Protein AF-A0A9D8ZNJ5-F1 (afdb_monomer)

Sequence (156 aa):
MNPFGNMLGGWARKRHRRDVERVIEHLQTLDNESVGLVLAIAAHHRNALLKDGIDLRDLTEFVKQMPGYVGDMMKAVGVLTKNKRHHDALGLQIWVCSLRCAGDPALQERGVALWAELKRGQKHVARARELVSKETGFDLDVTMANDVPVEFQKRT

Foldseek 3Di:
DDPVVVVVVVVVVVVLLVLLVVLLVVLVVDDLLVLLLLLLLLLLVQVVCVVVVQHCQALLVSCVVCVCVLVVLVVVLVVCVVVVVPSNSSSSSLSSSLSSLSPDVVNLVSNLSSVVSSQSNNVNNVVSQVVCCVPPVDGGPCVCSNRRRPSNPDDD

Nearest PDB structures (foldseek):
  7u8r-assembly1_h  TM=2.096E-01  e=4.550E+00  Sus scrofa

Radius of gyration: 15.7 Å; Cα contacts (8 Å, |Δi|>4): 183; chains: 1; bounding box: 40×32×50 Å

Solvent-accessible surface area (backbone atoms only — not comparable to full-atom values): 8265 Å² total; per-residue (Å²): 134,62,72,67,59,58,53,53,52,52,50,50,51,58,47,51,52,51,54,42,49,52,51,42,55,53,53,70,75,45,55,48,57,56,34,2,37,42,38,25,42,28,19,23,53,51,52,53,36,40,75,74,72,44,64,72,60,51,39,53,62,39,38,70,77,43,68,62,50,57,60,55,51,50,50,50,29,51,52,28,45,76,68,67,36,53,63,60,19,50,15,50,44,53,52,46,41,40,41,54,14,49,69,31,79,9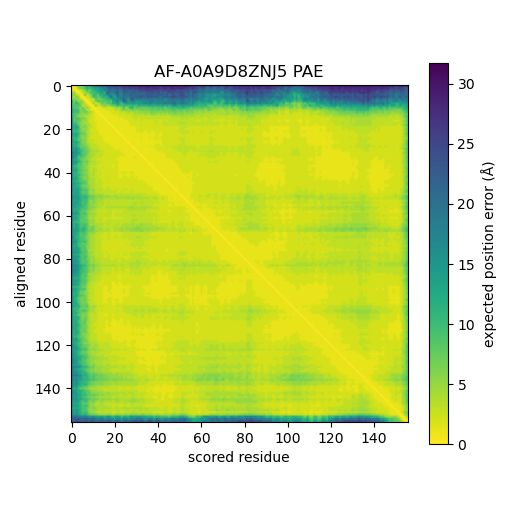5,35,32,71,56,31,28,50,44,51,57,60,43,53,66,4,53,92,26,26,67,59,35,33,53,49,44,26,71,76,69,72,48,78,58,51,43,91,53,46,84,65,68,41,70,90,39,51,82,85,126

Structure (mmCIF, N/CA/C/O backbone):
data_AF-A0A9D8ZNJ5-F1
#
_entry.id   AF-A0A9D8ZNJ5-F1
#
loop_
_atom_site.group_PDB
_atom_site.id
_atom_site.type_symbol
_atom_site.label_atom_id
_atom_site.label_alt_id
_atom_site.label_comp_id
_atom_site.label_asym_id
_atom_site.label_entity_id
_atom_site.label_seq_id
_atom_site.pdbx_PDB_ins_code
_atom_site.Cartn_x
_atom_site.Cartn_y
_atom_site.Cartn_z
_atom_site.occupancy
_atom_site.B_iso_or_equiv
_atom_site.auth_seq_id
_atom_site.auth_comp_id
_atom_site.auth_asym_id
_atom_site.auth_atom_id
_atom_site.pdbx_PDB_model_num
ATOM 1 N N . MET A 1 1 ? 14.307 0.926 -33.820 1.00 48.28 1 MET A N 1
ATOM 2 C CA . MET A 1 1 ? 14.220 1.742 -32.587 1.00 48.28 1 MET A CA 1
ATOM 3 C C . MET A 1 1 ? 13.058 2.711 -32.772 1.00 48.28 1 MET A C 1
ATOM 5 O O . MET A 1 1 ? 13.122 3.507 -33.696 1.00 48.28 1 MET A O 1
ATOM 9 N N . ASN A 1 2 ? 11.953 2.561 -32.032 1.00 47.56 2 ASN A N 1
ATOM 10 C CA . ASN A 1 2 ? 10.722 3.325 -32.286 1.00 47.56 2 ASN A CA 1
ATOM 11 C C . ASN A 1 2 ? 10.695 4.593 -31.400 1.00 47.56 2 ASN A C 1
ATOM 13 O O . ASN A 1 2 ? 10.494 4.464 -30.189 1.00 47.56 2 ASN A O 1
ATOM 17 N N . PRO A 1 3 ? 10.918 5.803 -31.949 1.00 56.16 3 PRO A N 1
ATOM 18 C CA . PRO A 1 3 ? 11.049 7.036 -31.162 1.00 56.16 3 PRO A CA 1
ATOM 19 C C . PRO A 1 3 ? 9.793 7.354 -30.334 1.00 56.16 3 PRO A C 1
ATOM 21 O O . PRO A 1 3 ? 9.895 7.884 -29.228 1.00 56.16 3 PRO A O 1
ATOM 24 N N . PHE A 1 4 ? 8.617 6.933 -30.808 1.00 56.72 4 PHE A N 1
ATOM 25 C CA . PHE A 1 4 ? 7.347 7.099 -30.099 1.00 56.72 4 PHE A CA 1
ATOM 26 C C . PHE A 1 4 ? 7.236 6.224 -28.839 1.00 56.72 4 PHE A C 1
ATOM 28 O O . PHE A 1 4 ? 6.667 6.661 -27.840 1.00 56.72 4 PHE A O 1
ATOM 35 N N . GLY A 1 5 ? 7.833 5.026 -28.834 1.00 56.56 5 GLY A N 1
ATOM 36 C CA . GLY A 1 5 ? 7.836 4.135 -27.666 1.00 56.56 5 GLY A CA 1
ATOM 37 C C . GLY A 1 5 ? 8.672 4.685 -26.507 1.00 56.56 5 GLY A C 1
ATOM 38 O O . GLY A 1 5 ? 8.236 4.669 -25.356 1.00 56.56 5 GLY A O 1
ATOM 39 N N . ASN A 1 6 ? 9.831 5.272 -26.818 1.00 64.12 6 ASN A N 1
ATOM 40 C CA . ASN A 1 6 ? 10.704 5.895 -25.818 1.00 64.12 6 ASN A CA 1
ATOM 41 C C . ASN A 1 6 ? 10.066 7.151 -25.199 1.00 64.12 6 ASN A C 1
ATOM 43 O O . ASN A 1 6 ? 10.207 7.402 -24.001 1.00 64.12 6 ASN A O 1
ATOM 47 N N . MET A 1 7 ? 9.318 7.916 -25.998 1.00 60.97 7 MET A N 1
ATOM 48 C CA . MET A 1 7 ? 8.631 9.124 -25.542 1.00 60.97 7 MET A CA 1
ATOM 49 C C . MET A 1 7 ? 7.429 8.800 -24.633 1.00 60.97 7 MET A C 1
ATOM 51 O O . MET A 1 7 ? 7.253 9.435 -23.590 1.00 60.97 7 MET A O 1
ATOM 55 N N . LEU A 1 8 ? 6.651 7.762 -24.972 1.00 65.19 8 LEU A N 1
ATOM 56 C CA . LEU A 1 8 ? 5.542 7.264 -24.147 1.00 65.19 8 LEU A CA 1
ATOM 57 C C . LEU A 1 8 ? 6.027 6.664 -22.818 1.00 65.19 8 LEU A C 1
ATOM 59 O O . LEU A 1 8 ? 5.455 6.967 -21.768 1.00 65.19 8 LEU A O 1
ATOM 63 N N . GLY A 1 9 ? 7.117 5.888 -22.837 1.00 71.56 9 GLY A N 1
ATOM 64 C CA . GLY A 1 9 ? 7.732 5.340 -21.622 1.00 71.56 9 GLY A CA 1
ATOM 65 C C . GLY A 1 9 ? 8.237 6.430 -20.669 1.00 71.56 9 GLY A C 1
ATOM 66 O O . GLY A 1 9 ? 7.969 6.387 -19.466 1.00 71.56 9 GLY A O 1
ATOM 67 N N . GLY A 1 10 ? 8.889 7.469 -21.203 1.00 77.75 10 GLY A N 1
ATOM 68 C CA . GLY A 1 10 ? 9.346 8.615 -20.409 1.00 77.75 10 GLY A CA 1
ATOM 69 C C . GLY A 1 10 ? 8.200 9.395 -19.751 1.00 77.75 10 GLY A C 1
ATOM 70 O O . GLY A 1 10 ? 8.292 9.781 -18.579 1.00 77.75 10 GLY A O 1
ATOM 71 N N . TRP A 1 11 ? 7.090 9.591 -20.470 1.00 79.00 11 TRP A N 1
ATOM 72 C CA . TRP A 1 11 ? 5.893 10.237 -19.925 1.00 79.00 11 TRP A CA 1
ATO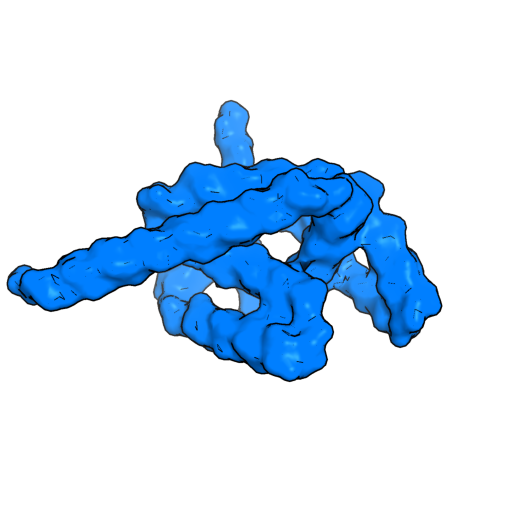M 73 C C . TRP A 1 11 ? 5.235 9.402 -18.818 1.00 79.00 11 TRP A C 1
ATOM 75 O O . TRP A 1 11 ? 4.926 9.942 -17.749 1.00 79.00 11 TRP A O 1
ATOM 85 N N . ALA A 1 12 ? 5.073 8.093 -19.040 1.00 83.44 12 ALA A N 1
ATOM 86 C CA . ALA A 1 12 ? 4.491 7.175 -18.064 1.00 83.44 12 ALA A CA 1
ATOM 87 C C . ALA A 1 12 ? 5.311 7.150 -16.766 1.00 83.44 12 ALA A C 1
ATOM 89 O O . ALA A 1 12 ? 4.757 7.375 -15.690 1.00 83.44 12 ALA A O 1
ATOM 90 N N . ARG A 1 13 ? 6.644 7.035 -16.860 1.00 88.94 13 ARG A N 1
ATOM 91 C CA . ARG A 1 13 ? 7.551 7.116 -15.702 1.00 88.94 13 ARG A CA 1
ATOM 92 C C . ARG A 1 13 ? 7.387 8.423 -14.926 1.00 88.94 13 ARG A C 1
ATOM 94 O O . ARG A 1 13 ? 7.263 8.409 -13.702 1.00 88.94 13 ARG A O 1
ATOM 101 N N . LYS A 1 14 ? 7.343 9.573 -15.613 1.00 91.62 14 LYS A N 1
ATOM 102 C CA . LYS A 1 14 ? 7.133 10.885 -14.964 1.00 91.62 14 LYS A CA 1
ATOM 103 C C . LYS A 1 14 ? 5.770 10.974 -14.276 1.00 91.62 14 LYS A C 1
ATOM 105 O O . LYS A 1 14 ? 5.635 11.664 -13.265 1.00 91.62 14 LYS A O 1
ATOM 110 N N . ARG A 1 15 ? 4.739 10.328 -14.822 1.00 92.19 15 ARG A N 1
ATOM 111 C CA . ARG A 1 15 ? 3.425 10.233 -14.178 1.00 92.19 15 ARG A CA 1
ATOM 112 C C . ARG A 1 15 ? 3.478 9.338 -12.941 1.00 92.19 15 ARG A C 1
ATOM 114 O O . ARG A 1 15 ? 3.076 9.794 -11.881 1.00 92.19 15 ARG A O 1
ATOM 121 N N . HIS A 1 16 ? 4.015 8.127 -13.055 1.00 93.75 16 HIS A N 1
ATOM 122 C CA . HIS A 1 16 ? 4.121 7.182 -11.940 1.00 93.75 16 HIS A CA 1
ATOM 123 C C . HIS A 1 16 ? 4.913 7.761 -10.776 1.00 93.75 16 HIS A C 1
ATOM 125 O O . HIS A 1 16 ? 4.462 7.673 -9.641 1.00 93.75 16 HIS A O 1
ATOM 131 N N . ARG A 1 17 ? 6.021 8.449 -11.068 1.00 96.19 17 ARG A N 1
ATOM 132 C CA . ARG A 1 17 ? 6.786 9.186 -10.064 1.00 96.19 17 ARG A CA 1
ATOM 133 C C . ARG A 1 17 ? 5.917 10.161 -9.269 1.00 96.19 17 ARG A C 1
ATOM 135 O O . ARG A 1 17 ? 5.895 10.076 -8.049 1.00 96.19 17 ARG A O 1
ATOM 142 N N . ARG A 1 18 ? 5.170 11.024 -9.967 1.00 95.56 18 ARG A N 1
ATOM 143 C CA . ARG A 1 18 ? 4.275 12.012 -9.342 1.00 95.56 18 ARG A CA 1
ATOM 144 C C . ARG A 1 18 ? 3.154 11.364 -8.539 1.00 95.56 18 ARG A C 1
ATOM 146 O O . ARG A 1 18 ? 2.758 11.899 -7.514 1.00 95.56 18 ARG A O 1
ATOM 153 N N . ASP A 1 19 ? 2.623 10.239 -9.007 1.00 94.19 19 ASP A N 1
ATOM 154 C CA . ASP A 1 19 ? 1.578 9.516 -8.281 1.00 94.19 19 ASP A CA 1
ATOM 155 C C . ASP A 1 19 ? 2.124 8.954 -6.957 1.00 94.19 19 ASP A C 1
ATOM 157 O O . ASP A 1 19 ? 1.481 9.111 -5.925 1.00 94.19 19 ASP A O 1
ATOM 161 N N . VAL A 1 20 ? 3.325 8.358 -6.965 1.00 97.44 20 VAL A N 1
ATOM 162 C CA . VAL A 1 20 ? 3.983 7.862 -5.742 1.00 97.44 20 VAL A CA 1
ATOM 163 C C . VAL A 1 20 ? 4.326 9.016 -4.795 1.00 97.44 20 VAL A C 1
ATOM 165 O O . VAL A 1 20 ? 4.052 8.914 -3.605 1.00 97.44 20 VAL A O 1
ATOM 168 N N . GLU A 1 21 ? 4.858 10.127 -5.315 1.00 97.88 21 GLU A N 1
ATOM 169 C CA . GLU A 1 21 ? 5.150 11.341 -4.531 1.00 97.88 21 GLU A CA 1
ATOM 170 C C . GLU A 1 21 ? 3.924 11.855 -3.791 1.00 97.88 21 GLU A C 1
ATOM 172 O O . GLU A 1 21 ? 3.980 12.030 -2.583 1.00 97.88 21 GLU A O 1
ATOM 177 N N . ARG A 1 22 ? 2.794 12.008 -4.485 1.00 97.56 22 ARG A N 1
ATOM 178 C CA . ARG A 1 22 ? 1.553 12.489 -3.865 1.00 97.56 22 ARG A CA 1
ATOM 179 C C . ARG A 1 22 ? 1.041 11.571 -2.769 1.00 97.56 22 ARG A C 1
ATOM 181 O O . ARG A 1 22 ? 0.476 12.050 -1.794 1.00 97.56 22 ARG A O 1
ATOM 188 N N . VAL A 1 23 ? 1.194 10.258 -2.937 1.00 97.94 23 VAL A N 1
ATOM 189 C CA . VAL A 1 23 ? 0.806 9.297 -1.899 1.00 97.94 23 VAL A CA 1
ATOM 190 C C . VAL A 1 23 ? 1.708 9.458 -0.680 1.00 97.94 23 VAL A C 1
ATOM 192 O O . VAL A 1 23 ? 1.192 9.518 0.429 1.00 97.94 23 VAL A O 1
ATOM 195 N N . ILE A 1 24 ? 3.023 9.587 -0.871 1.00 98.31 24 ILE A N 1
ATOM 196 C CA . ILE A 1 24 ? 3.977 9.834 0.220 1.00 98.31 24 ILE A CA 1
ATOM 197 C C . ILE A 1 24 ? 3.664 11.158 0.925 1.00 98.31 24 ILE A C 1
ATOM 199 O O . ILE A 1 24 ? 3.512 11.172 2.141 1.00 98.31 24 ILE A O 1
ATOM 203 N N . GLU A 1 25 ? 3.506 12.246 0.172 1.00 98.25 25 GLU A N 1
ATOM 204 C CA . GLU A 1 25 ? 3.156 13.570 0.697 1.00 98.25 25 GLU A CA 1
ATOM 205 C C . GLU A 1 25 ? 1.848 13.513 1.490 1.00 98.25 25 GLU A C 1
ATOM 207 O O . GLU A 1 25 ? 1.775 14.014 2.608 1.00 98.25 25 GLU A O 1
ATOM 212 N N . HIS A 1 26 ? 0.822 12.842 0.958 1.00 97.69 26 HIS A N 1
ATOM 213 C CA . HIS A 1 26 ? -0.433 12.664 1.675 1.00 97.69 26 HIS A CA 1
ATOM 214 C C . HIS A 1 26 ? -0.238 11.864 2.964 1.00 97.69 26 HIS A C 1
ATOM 216 O O . HIS A 1 26 ? -0.702 12.306 4.013 1.00 97.69 26 HIS A O 1
ATOM 222 N N . LEU A 1 27 ? 0.484 10.739 2.918 1.00 98.06 27 LEU A N 1
ATOM 223 C CA . LEU A 1 27 ? 0.805 9.971 4.118 1.00 98.06 27 LEU A CA 1
ATOM 224 C C . LEU A 1 27 ? 1.501 10.857 5.146 1.00 98.06 27 LEU A C 1
ATOM 226 O O . LEU A 1 27 ? 1.103 10.818 6.296 1.00 98.06 27 LEU A O 1
ATOM 230 N N . GLN A 1 28 ? 2.460 11.698 4.762 1.00 98.00 28 GLN A N 1
ATOM 231 C CA . GLN A 1 28 ? 3.171 12.603 5.675 1.00 98.00 28 GLN A CA 1
ATOM 232 C C . GLN A 1 28 ? 2.263 13.640 6.359 1.00 98.00 28 GLN A C 1
ATOM 234 O O . GLN A 1 28 ? 2.594 14.096 7.450 1.00 98.00 28 GLN A O 1
ATOM 239 N N . THR A 1 29 ? 1.103 13.974 5.781 1.00 98.00 29 THR A N 1
ATOM 240 C CA . THR A 1 29 ? 0.106 14.847 6.438 1.00 98.00 29 THR A CA 1
ATOM 241 C C . THR A 1 29 ? -0.729 14.148 7.513 1.00 98.00 29 THR A C 1
ATOM 243 O O . THR A 1 29 ? -1.380 14.819 8.310 1.00 98.00 29 THR A O 1
ATOM 246 N N . LEU A 1 30 ? -0.735 12.813 7.542 1.00 97.69 30 LEU A N 1
ATOM 247 C CA . LEU A 1 30 ? -1.528 12.023 8.482 1.00 97.69 30 LEU A CA 1
ATOM 248 C C . LEU A 1 30 ? -0.793 11.832 9.816 1.00 97.69 30 LEU A C 1
ATOM 250 O O . LEU A 1 30 ? 0.433 11.730 9.863 1.00 97.69 30 LEU A O 1
ATOM 254 N N . ASP A 1 31 ? -1.522 11.686 10.918 1.00 98.00 31 ASP A N 1
ATOM 255 C CA . ASP A 1 31 ? -0.920 11.222 12.170 1.00 98.00 31 ASP A CA 1
ATOM 256 C C . ASP A 1 31 ? -0.572 9.718 12.112 1.00 98.00 31 ASP A C 1
ATOM 258 O O . ASP A 1 31 ? -0.900 9.002 11.161 1.00 98.00 31 ASP A O 1
ATOM 262 N N . ASN A 1 32 ? 0.167 9.223 13.109 1.00 98.31 32 ASN A N 1
ATOM 263 C CA . ASN A 1 32 ? 0.602 7.820 13.122 1.00 98.31 32 ASN A CA 1
ATOM 264 C C . ASN A 1 32 ? -0.585 6.843 13.233 1.00 98.31 32 ASN A C 1
ATOM 266 O O . ASN A 1 32 ? -0.494 5.727 12.724 1.00 98.31 32 ASN A O 1
ATOM 270 N N . GLU A 1 33 ? -1.686 7.248 13.875 1.00 98.00 33 GLU A N 1
ATOM 271 C CA . GLU A 1 33 ? -2.895 6.424 14.009 1.00 98.00 33 GLU A CA 1
ATOM 272 C C . GLU A 1 33 ? -3.588 6.236 12.657 1.00 98.00 33 GLU A C 1
ATOM 274 O O . GLU A 1 33 ? -3.879 5.107 12.257 1.00 98.00 33 GLU A O 1
ATOM 279 N N . SER A 1 34 ? -3.754 7.323 11.907 1.00 97.50 34 SER A N 1
ATOM 280 C CA . SER A 1 34 ? -4.328 7.328 10.563 1.00 97.50 34 SER A CA 1
ATOM 281 C C . SER A 1 34 ? -3.466 6.539 9.578 1.00 97.50 34 SER A C 1
ATOM 283 O O . SER A 1 34 ? -3.998 5.777 8.773 1.00 97.50 34 SER A O 1
ATOM 285 N N . VAL A 1 35 ? -2.132 6.636 9.665 1.00 98.19 35 VAL A N 1
ATOM 286 C CA . VAL A 1 35 ? -1.245 5.755 8.880 1.00 98.19 35 VAL A CA 1
ATOM 287 C C . VAL A 1 35 ? -1.410 4.291 9.282 1.00 98.19 35 VAL A C 1
ATOM 289 O O . VAL A 1 35 ? -1.390 3.421 8.413 1.00 98.19 35 VAL A O 1
ATOM 292 N N . GLY A 1 36 ? -1.632 4.005 10.567 1.00 98.00 36 GLY A N 1
ATOM 293 C CA . GLY A 1 36 ? -1.967 2.661 11.039 1.00 98.00 36 GLY A CA 1
ATOM 294 C C . GLY A 1 36 ? -3.231 2.100 10.388 1.00 98.00 36 GLY A C 1
ATOM 295 O O . GLY A 1 36 ? -3.231 0.947 9.963 1.00 98.00 36 GLY A O 1
ATOM 296 N N . LEU A 1 37 ? -4.275 2.921 10.232 1.00 97.75 37 LEU A N 1
ATOM 297 C CA . LEU A 1 37 ? -5.492 2.538 9.510 1.00 97.75 37 LEU A CA 1
ATOM 298 C C . LEU A 1 37 ? -5.222 2.263 8.027 1.00 97.75 37 LEU A C 1
ATOM 300 O O . LEU A 1 37 ? -5.661 1.239 7.505 1.00 97.75 37 LEU A O 1
ATOM 304 N N . VAL A 1 38 ? -4.468 3.133 7.350 1.00 98.00 38 VAL A N 1
ATOM 305 C CA . VAL A 1 38 ? -4.095 2.919 5.941 1.00 98.00 38 VAL A CA 1
ATOM 306 C C . VAL A 1 38 ? -3.317 1.614 5.772 1.00 98.00 38 VAL A C 1
ATOM 308 O O . VAL A 1 38 ? -3.617 0.837 4.866 1.00 98.00 38 VAL A O 1
ATOM 311 N N . LEU A 1 39 ? -2.357 1.344 6.661 1.00 98.25 39 LEU A N 1
ATOM 312 C CA . LEU A 1 39 ? -1.567 0.116 6.640 1.00 98.25 39 LEU A CA 1
ATOM 313 C C . LEU A 1 39 ? -2.426 -1.126 6.917 1.00 98.25 39 LEU A C 1
ATOM 315 O O . LEU A 1 39 ? -2.271 -2.130 6.226 1.00 98.25 39 LEU A O 1
ATOM 319 N N . ALA A 1 40 ? -3.360 -1.056 7.869 1.00 98.31 40 ALA A N 1
ATOM 320 C CA . ALA A 1 40 ? -4.298 -2.141 8.157 1.00 98.31 40 ALA A CA 1
ATOM 321 C C . ALA A 1 40 ? -5.164 -2.485 6.934 1.00 98.31 40 ALA A C 1
ATOM 323 O O . ALA A 1 40 ? -5.320 -3.654 6.587 1.00 98.31 40 ALA A O 1
ATOM 324 N N . ILE A 1 41 ? -5.676 -1.467 6.238 1.00 97.88 41 ILE A N 1
ATOM 325 C CA . ILE A 1 41 ? -6.483 -1.643 5.026 1.00 97.88 41 ILE A CA 1
ATOM 326 C C . ILE A 1 41 ? -5.628 -2.177 3.871 1.00 97.88 41 ILE A C 1
ATOM 328 O O . ILE A 1 41 ? -6.049 -3.092 3.166 1.00 97.88 41 ILE A O 1
ATOM 332 N N . ALA A 1 42 ? -4.410 -1.660 3.685 1.00 98.25 42 ALA A N 1
ATOM 333 C CA . ALA A 1 42 ? -3.485 -2.181 2.682 1.00 98.25 42 ALA A CA 1
ATOM 334 C C . ALA A 1 42 ? -3.171 -3.668 2.931 1.00 98.25 42 ALA A C 1
ATOM 336 O O . ALA A 1 42 ? -3.229 -4.468 1.996 1.00 98.25 42 ALA A O 1
ATOM 337 N N . ALA A 1 43 ? -2.904 -4.057 4.180 1.00 98.19 43 ALA A N 1
ATOM 338 C CA . ALA A 1 43 ? -2.686 -5.450 4.566 1.00 98.19 43 ALA A CA 1
ATOM 339 C C . ALA A 1 43 ? -3.916 -6.320 4.286 1.00 98.19 43 ALA A C 1
ATOM 341 O O . ALA A 1 43 ? -3.795 -7.379 3.675 1.00 98.19 43 ALA A O 1
ATOM 342 N N . HIS A 1 44 ? -5.104 -5.831 4.642 1.00 97.94 44 HIS A N 1
ATOM 343 C CA . HIS A 1 44 ? -6.354 -6.531 4.385 1.00 97.94 44 HIS A CA 1
ATOM 344 C C . HIS A 1 44 ? -6.569 -6.821 2.895 1.00 97.94 44 HIS A C 1
ATOM 346 O O . HIS A 1 44 ? -6.847 -7.963 2.531 1.00 97.94 44 HIS A O 1
ATOM 352 N N . HIS A 1 45 ? -6.371 -5.825 2.023 1.00 97.25 45 HIS A N 1
ATOM 353 C CA . HIS A 1 45 ? -6.487 -6.022 0.573 1.00 97.25 45 HIS A CA 1
ATOM 354 C C . HIS A 1 45 ? -5.458 -7.021 0.041 1.00 97.25 45 HIS A C 1
ATOM 356 O O . HIS A 1 45 ? -5.807 -7.879 -0.763 1.00 97.25 45 HIS A O 1
ATOM 362 N N . ARG A 1 46 ? -4.208 -6.969 0.517 1.00 97.00 46 ARG A N 1
ATOM 363 C CA . ARG A 1 46 ? -3.180 -7.960 0.156 1.00 97.00 46 ARG A CA 1
ATOM 364 C C . ARG A 1 46 ? -3.597 -9.375 0.546 1.00 97.00 46 ARG A C 1
ATOM 366 O O . ARG A 1 46 ? -3.442 -10.297 -0.244 1.00 97.00 46 ARG A O 1
ATOM 373 N N . ASN A 1 47 ? -4.131 -9.536 1.751 1.00 97.62 47 ASN A N 1
ATOM 374 C CA . ASN A 1 47 ? -4.535 -10.832 2.281 1.00 97.62 47 ASN A CA 1
ATOM 375 C C . ASN A 1 47 ? -5.761 -11.386 1.548 1.00 97.62 47 ASN A C 1
ATOM 377 O O . ASN A 1 47 ? -5.838 -12.590 1.316 1.00 97.62 47 ASN A O 1
ATOM 381 N N . ALA A 1 48 ? -6.696 -10.521 1.147 1.00 96.38 48 ALA A N 1
ATOM 382 C CA . ALA A 1 48 ? -7.807 -10.897 0.279 1.00 96.38 48 ALA A CA 1
ATOM 383 C C . ALA A 1 48 ? -7.306 -11.366 -1.098 1.00 96.38 48 ALA A C 1
ATOM 385 O O . ALA A 1 48 ? -7.646 -12.462 -1.527 1.00 96.38 48 ALA A O 1
ATOM 386 N N . LEU A 1 49 ? -6.412 -10.599 -1.730 1.00 95.69 49 LEU A N 1
ATOM 387 C CA . LEU A 1 49 ? -5.793 -10.971 -3.006 1.00 95.69 49 LEU A CA 1
ATOM 388 C C . LEU A 1 49 ? -5.038 -12.305 -2.922 1.00 95.69 49 LEU A C 1
ATOM 390 O O . LEU A 1 49 ? -5.171 -13.141 -3.812 1.00 95.69 49 LEU A O 1
ATOM 394 N N . LEU A 1 50 ? -4.311 -12.547 -1.829 1.00 96.19 50 LEU A N 1
ATOM 395 C CA . LEU A 1 50 ? -3.599 -13.805 -1.617 1.00 96.19 50 LEU A CA 1
ATOM 396 C C . LEU A 1 50 ? -4.555 -15.006 -1.535 1.00 96.19 50 LEU A C 1
ATOM 398 O O . LEU A 1 50 ? -4.245 -16.063 -2.082 1.00 96.19 50 LEU A O 1
ATOM 402 N N . LYS A 1 51 ? -5.723 -14.847 -0.896 1.00 95.75 51 LYS A N 1
ATOM 403 C CA . LYS A 1 51 ? -6.772 -15.887 -0.852 1.00 95.75 51 LYS A CA 1
ATOM 404 C C . LYS A 1 51 ? -7.334 -16.195 -2.243 1.00 95.75 51 LYS A C 1
ATOM 406 O O . LYS A 1 51 ? -7.683 -17.342 -2.502 1.00 95.75 51 LYS A O 1
ATOM 411 N N . ASP A 1 52 ? -7.326 -15.208 -3.134 1.00 94.31 52 ASP A N 1
ATOM 412 C CA . ASP A 1 52 ? -7.731 -15.341 -4.537 1.00 94.31 52 ASP A CA 1
ATOM 413 C C . ASP A 1 52 ? -6.576 -15.794 -5.461 1.00 94.31 52 ASP A C 1
ATOM 415 O O . ASP A 1 52 ? -6.715 -15.803 -6.685 1.00 94.31 52 ASP A O 1
ATOM 419 N N . GLY A 1 53 ? -5.423 -16.180 -4.898 1.00 95.19 53 GLY A N 1
ATOM 420 C CA . GLY A 1 53 ? -4.262 -16.687 -5.642 1.00 95.19 53 GLY A CA 1
ATOM 421 C C . GLY A 1 53 ? -3.317 -15.610 -6.189 1.00 95.19 53 GLY A C 1
ATOM 422 O O . GLY A 1 53 ? -2.395 -15.929 -6.937 1.00 95.19 53 GLY A O 1
ATOM 423 N N . ILE A 1 54 ? -3.512 -14.344 -5.816 1.00 95.25 54 ILE A N 1
ATOM 424 C CA . ILE A 1 54 ? -2.674 -13.209 -6.219 1.00 95.25 54 ILE A CA 1
ATOM 425 C C . ILE A 1 54 ? -1.668 -12.904 -5.101 1.00 95.25 54 ILE A C 1
ATOM 427 O O . ILE A 1 54 ? -1.987 -12.249 -4.108 1.00 95.25 54 ILE A O 1
ATOM 431 N N . ASP A 1 55 ? -0.427 -13.363 -5.266 1.00 94.25 55 ASP A N 1
ATOM 432 C CA . ASP A 1 55 ? 0.633 -13.172 -4.273 1.00 94.25 55 ASP A CA 1
ATOM 433 C C . ASP A 1 55 ? 1.468 -11.908 -4.534 1.00 94.25 55 ASP A C 1
ATOM 435 O O . ASP A 1 55 ? 2.255 -11.840 -5.474 1.00 94.25 55 ASP A O 1
ATOM 439 N N . LEU A 1 56 ? 1.325 -10.911 -3.657 1.00 94.81 56 LEU A N 1
ATOM 440 C CA . LEU A 1 56 ? 2.067 -9.645 -3.702 1.00 94.81 56 LEU A CA 1
ATOM 441 C C . LEU A 1 56 ? 3.283 -9.613 -2.750 1.00 94.81 56 LEU A C 1
ATOM 443 O O . LEU A 1 56 ? 3.694 -8.542 -2.301 1.00 94.81 56 LEU A O 1
ATOM 447 N N . ARG A 1 57 ? 3.834 -10.767 -2.344 1.00 91.25 57 ARG A N 1
ATOM 448 C CA . ARG A 1 57 ? 5.059 -10.840 -1.514 1.00 91.25 57 ARG A CA 1
ATOM 449 C C . ARG A 1 57 ? 6.348 -10.563 -2.285 1.00 91.25 57 ARG A C 1
ATOM 451 O O . ARG A 1 57 ? 7.225 -9.916 -1.718 1.00 91.25 57 ARG A O 1
ATOM 458 N N . ASP A 1 58 ? 6.431 -11.015 -3.532 1.00 94.19 58 ASP A N 1
ATOM 459 C CA . ASP A 1 58 ? 7.526 -10.723 -4.463 1.00 94.19 58 ASP A CA 1
ATOM 460 C C . ASP A 1 58 ? 6.957 -9.917 -5.632 1.00 94.19 58 ASP A C 1
ATOM 462 O O . ASP A 1 58 ? 6.348 -10.453 -6.561 1.00 94.19 58 ASP A O 1
ATOM 466 N N . LEU A 1 59 ? 7.074 -8.596 -5.540 1.00 96.56 59 LEU A N 1
ATOM 467 C CA . LEU A 1 59 ? 6.457 -7.685 -6.497 1.00 96.56 59 LEU A CA 1
ATOM 468 C C . LEU A 1 59 ? 7.218 -7.663 -7.822 1.00 96.56 59 LEU A C 1
ATOM 470 O O . LEU A 1 59 ? 6.619 -7.442 -8.874 1.00 96.56 59 LEU A O 1
ATOM 474 N N . THR A 1 60 ? 8.528 -7.888 -7.782 1.00 94.25 60 THR A N 1
ATOM 475 C CA . THR A 1 60 ? 9.383 -7.936 -8.969 1.00 94.25 60 THR A CA 1
ATOM 476 C C . THR A 1 60 ? 8.994 -9.112 -9.848 1.00 94.25 60 THR A C 1
ATOM 478 O O . THR A 1 60 ? 8.819 -8.950 -11.058 1.00 94.25 60 THR A O 1
ATOM 481 N N . GLU A 1 61 ? 8.847 -10.292 -9.251 1.00 94.19 61 GLU A N 1
ATOM 482 C CA . GLU A 1 61 ? 8.418 -11.485 -9.965 1.00 94.19 61 GLU A CA 1
ATOM 483 C C . GLU A 1 61 ? 6.962 -11.363 -10.420 1.00 94.19 61 GLU A C 1
ATOM 485 O O . GLU A 1 61 ? 6.650 -11.616 -11.586 1.00 94.19 61 GLU A O 1
ATOM 490 N N . PHE A 1 62 ? 6.088 -10.845 -9.556 1.00 95.88 62 PHE A N 1
ATOM 491 C CA . PHE A 1 62 ? 4.690 -10.607 -9.894 1.00 95.88 62 PHE A CA 1
ATOM 492 C C . PHE A 1 62 ? 4.517 -9.713 -11.132 1.00 95.88 62 PHE A C 1
ATOM 494 O O . PHE A 1 62 ? 3.762 -10.049 -12.045 1.00 95.88 62 PHE A O 1
ATOM 501 N N . VAL A 1 63 ? 5.231 -8.582 -11.210 1.00 95.00 63 VAL A N 1
ATOM 502 C CA . VAL A 1 63 ? 5.130 -7.651 -12.349 1.00 95.00 63 VAL A CA 1
ATOM 503 C C . VAL A 1 63 ? 5.618 -8.288 -13.654 1.00 95.00 63 VAL A C 1
ATOM 505 O O . VAL A 1 63 ? 5.083 -7.968 -14.716 1.00 95.00 63 VAL 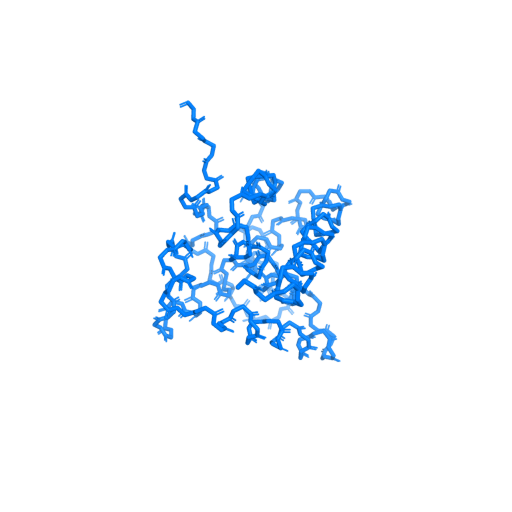A O 1
ATOM 508 N N . LYS A 1 64 ? 6.591 -9.208 -13.605 1.00 93.75 64 LYS A N 1
ATOM 509 C CA . LYS A 1 64 ? 7.031 -9.955 -14.796 1.00 93.75 64 LYS A CA 1
ATOM 510 C C . LYS A 1 64 ? 5.965 -10.933 -15.277 1.00 93.75 64 LYS A C 1
ATOM 512 O O . LYS A 1 64 ? 5.742 -11.033 -16.481 1.00 93.75 64 LYS A O 1
ATOM 517 N N . GLN A 1 65 ? 5.323 -11.643 -14.350 1.00 95.81 65 GLN A N 1
ATOM 518 C CA . GLN A 1 65 ? 4.303 -12.641 -14.672 1.00 95.81 65 GLN A CA 1
ATOM 519 C C . GLN A 1 65 ? 2.989 -11.995 -15.128 1.00 95.81 65 GLN A C 1
ATOM 521 O O . GLN A 1 65 ? 2.330 -12.499 -16.035 1.00 95.81 65 GLN A O 1
ATOM 526 N N . MET A 1 66 ? 2.618 -10.858 -14.533 1.00 94.94 66 MET A N 1
ATOM 527 C CA . MET A 1 66 ? 1.350 -10.169 -14.786 1.00 94.94 66 MET A CA 1
ATOM 528 C C . MET A 1 66 ? 1.538 -8.660 -15.037 1.00 94.94 66 MET A C 1
ATOM 530 O O . MET A 1 66 ? 1.044 -7.824 -14.272 1.00 94.94 66 MET A O 1
ATOM 534 N N . PRO A 1 67 ? 2.184 -8.259 -16.150 1.00 89.81 67 PRO A N 1
ATOM 535 C CA . PRO A 1 67 ? 2.519 -6.856 -16.421 1.00 89.81 67 PRO A CA 1
ATOM 536 C C . PRO A 1 67 ? 1.294 -5.935 -16.567 1.00 89.81 67 PRO A C 1
ATOM 538 O O . PRO A 1 67 ? 1.391 -4.727 -16.350 1.00 89.81 67 PRO A O 1
ATOM 541 N N . GLY A 1 68 ? 0.123 -6.485 -16.912 1.00 92.81 68 GLY A N 1
ATOM 542 C CA . GLY A 1 68 ? -1.133 -5.735 -17.034 1.00 92.81 68 GLY A CA 1
ATOM 543 C C . GLY A 1 68 ? -1.843 -5.443 -15.707 1.00 92.81 68 GLY A C 1
ATOM 544 O O . GLY A 1 68 ? -2.684 -4.544 -15.654 1.00 92.81 68 GLY A O 1
ATOM 545 N N . TYR A 1 69 ? -1.487 -6.144 -14.625 1.00 95.31 69 TYR A N 1
ATOM 546 C CA . TYR A 1 69 ? -2.273 -6.157 -13.386 1.00 95.31 69 TYR A CA 1
ATOM 547 C C . TYR A 1 69 ? -2.325 -4.796 -12.680 1.00 95.31 69 TYR A C 1
ATOM 549 O O . TYR A 1 69 ? -3.338 -4.429 -12.086 1.00 95.31 69 TYR A O 1
ATOM 557 N N . VAL A 1 70 ? -1.273 -3.979 -12.819 1.00 94.75 70 VAL A N 1
ATOM 558 C CA . VAL A 1 70 ? -1.259 -2.589 -12.322 1.00 94.75 70 VAL A CA 1
ATOM 559 C C . VAL A 1 70 ? -2.429 -1.782 -12.896 1.00 94.75 70 VAL A C 1
ATOM 561 O O . VAL A 1 70 ? -3.030 -0.969 -12.192 1.00 94.75 70 VAL A O 1
ATOM 564 N N . GLY A 1 71 ? -2.772 -2.008 -14.168 1.00 94.75 71 GLY A N 1
ATOM 565 C CA . GLY A 1 71 ? -3.906 -1.359 -14.819 1.00 94.75 71 GLY A CA 1
ATOM 566 C C . GLY A 1 71 ? -5.247 -1.788 -14.224 1.00 94.75 71 GLY A C 1
ATOM 567 O O . GLY A 1 71 ? -6.126 -0.947 -14.036 1.00 94.75 71 GLY A O 1
ATOM 568 N N . ASP A 1 72 ? -5.396 -3.062 -13.872 1.00 95.44 72 ASP A N 1
ATOM 569 C CA . ASP A 1 72 ? -6.620 -3.579 -13.259 1.00 95.44 72 ASP A CA 1
ATOM 570 C C . ASP A 1 72 ? -6.783 -3.092 -11.816 1.00 95.44 72 ASP A C 1
ATOM 572 O O . ASP A 1 72 ? -7.860 -2.616 -11.447 1.00 95.44 72 ASP A O 1
ATOM 576 N N . MET A 1 73 ? -5.697 -3.045 -11.038 1.00 96.00 73 MET A N 1
ATOM 577 C CA . MET A 1 73 ? -5.713 -2.428 -9.707 1.00 96.00 73 MET A CA 1
ATOM 578 C C . MET A 1 73 ? -6.074 -0.939 -9.766 1.00 96.00 73 MET A C 1
ATOM 580 O O . MET A 1 73 ? -6.859 -0.456 -8.953 1.00 96.00 73 MET A O 1
ATOM 584 N N . MET A 1 74 ? -5.571 -0.196 -10.758 1.00 96.62 74 MET A N 1
ATOM 585 C CA . MET A 1 74 ? -5.970 1.201 -10.954 1.00 96.62 74 MET A CA 1
ATOM 586 C C . MET A 1 74 ? -7.464 1.357 -11.259 1.00 96.62 74 MET A C 1
ATOM 588 O O . MET A 1 74 ? -8.089 2.305 -10.778 1.00 96.62 74 MET A O 1
ATOM 592 N N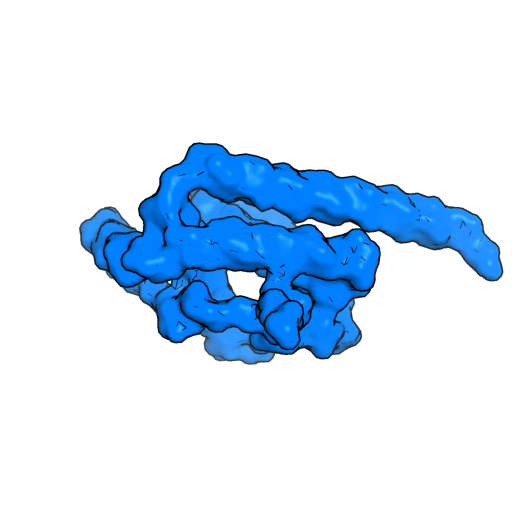 . LYS A 1 75 ? -8.053 0.456 -12.059 1.00 97.44 75 LYS A N 1
ATOM 593 C CA . LYS A 1 75 ? -9.504 0.464 -12.305 1.00 97.44 75 LYS A CA 1
ATOM 594 C C . LYS A 1 75 ? -10.262 0.238 -10.996 1.00 97.44 75 LYS A C 1
ATOM 596 O O . LYS A 1 75 ? -11.203 0.982 -10.724 1.00 97.44 75 LYS A O 1
ATOM 601 N N . ALA A 1 76 ? -9.817 -0.709 -10.166 1.00 96.62 76 ALA A N 1
ATOM 602 C CA . ALA A 1 76 ? -10.404 -0.972 -8.852 1.00 96.62 76 ALA A CA 1
ATOM 603 C C . ALA A 1 76 ? -10.326 0.255 -7.922 1.00 96.62 76 ALA A C 1
ATOM 605 O O . ALA A 1 76 ? -11.345 0.659 -7.359 1.00 96.62 76 ALA A O 1
ATOM 606 N N . VAL A 1 77 ? -9.169 0.928 -7.844 1.00 97.31 77 VAL A N 1
ATOM 607 C CA . VAL A 1 77 ? -9.015 2.209 -7.121 1.00 97.31 77 VAL A CA 1
ATOM 608 C C . VAL A 1 77 ? -10.017 3.253 -7.627 1.00 97.31 77 VAL A C 1
ATOM 610 O O . VAL A 1 77 ? -10.651 3.952 -6.832 1.00 97.31 77 VAL A O 1
ATOM 613 N N . GLY A 1 78 ? -10.205 3.349 -8.946 1.00 97.25 78 GLY A N 1
ATOM 614 C CA . GLY A 1 78 ? -11.174 4.259 -9.556 1.00 97.25 78 GLY A CA 1
ATOM 615 C C . GLY A 1 78 ? -12.623 3.949 -9.165 1.00 97.25 78 GLY A C 1
ATOM 616 O O . GLY A 1 78 ? -13.382 4.871 -8.864 1.00 97.25 78 GLY A O 1
ATOM 617 N N . VAL A 1 79 ? -13.008 2.670 -9.127 1.00 97.50 79 VAL A N 1
ATOM 618 C CA . VAL A 1 79 ? -14.341 2.226 -8.678 1.00 97.50 79 VAL A CA 1
ATOM 619 C C . VAL A 1 79 ? -14.564 2.566 -7.204 1.00 97.50 79 VAL A C 1
ATOM 621 O O . VAL A 1 79 ? -15.581 3.169 -6.866 1.00 97.50 79 VAL A O 1
ATOM 624 N N . LEU A 1 80 ? -13.603 2.254 -6.331 1.00 96.62 80 LEU A N 1
ATOM 625 C CA . LEU A 1 80 ? -13.691 2.564 -4.899 1.00 96.62 80 LEU A CA 1
ATOM 626 C C . LEU A 1 80 ? -13.813 4.069 -4.651 1.00 96.62 80 LEU A C 1
ATOM 628 O O . LEU A 1 80 ? -14.662 4.504 -3.875 1.00 96.62 80 LEU A O 1
ATOM 632 N N . THR A 1 81 ? -13.023 4.867 -5.372 1.00 96.25 81 THR A N 1
ATOM 633 C CA . THR A 1 81 ? -13.066 6.331 -5.287 1.00 96.25 81 THR A CA 1
ATOM 634 C C . THR A 1 81 ? -14.441 6.874 -5.688 1.00 96.25 81 THR A C 1
ATOM 636 O O . THR A 1 81 ? -15.002 7.701 -4.972 1.00 96.25 81 THR A O 1
ATOM 639 N N . LYS A 1 82 ? -15.022 6.384 -6.795 1.00 97.06 82 LYS A N 1
ATOM 640 C CA . LYS A 1 82 ? -16.377 6.767 -7.242 1.00 97.06 82 LYS A CA 1
ATOM 641 C C . LYS A 1 82 ? -17.454 6.396 -6.222 1.00 97.06 82 LYS A C 1
ATOM 643 O O . LYS A 1 82 ? -18.393 7.159 -6.024 1.00 97.06 82 LYS A O 1
ATOM 648 N N . ASN A 1 83 ? -17.276 5.270 -5.538 1.00 96.25 83 ASN A N 1
ATOM 649 C CA . ASN A 1 83 ? -18.174 4.792 -4.489 1.00 96.25 83 ASN A CA 1
ATOM 650 C C . ASN A 1 83 ? -17.892 5.418 -3.111 1.00 96.25 83 ASN A C 1
ATOM 652 O O . ASN A 1 83 ? -18.395 4.919 -2.109 1.00 96.25 83 ASN A O 1
ATOM 656 N N . LYS A 1 84 ? -17.088 6.492 -3.038 1.00 94.88 84 LYS A N 1
ATOM 657 C CA . LYS A 1 84 ? -16.718 7.199 -1.796 1.00 94.88 84 LYS A CA 1
ATOM 658 C C . LYS A 1 84 ? -16.008 6.318 -0.754 1.00 94.88 84 LYS A C 1
ATOM 660 O O . LYS A 1 84 ? -15.917 6.680 0.415 1.00 94.88 84 LYS A O 1
ATOM 665 N N . ARG A 1 85 ? -15.440 5.182 -1.174 1.00 93.25 85 ARG A N 1
ATOM 666 C CA . ARG A 1 85 ? -14.633 4.279 -0.337 1.00 93.25 85 ARG A CA 1
ATOM 667 C C . ARG A 1 85 ? -13.172 4.726 -0.330 1.00 93.25 85 ARG A C 1
ATOM 669 O O . ARG A 1 85 ? -12.283 4.021 -0.802 1.00 93.25 85 ARG A O 1
ATOM 676 N N . HIS A 1 86 ? -12.930 5.944 0.152 1.00 93.56 86 HIS A N 1
ATOM 677 C CA . HIS A 1 86 ? -11.626 6.605 0.030 1.00 93.56 86 HIS A CA 1
ATOM 678 C C . HIS A 1 86 ? -10.498 5.874 0.772 1.00 93.56 86 HIS A C 1
ATOM 680 O O . HIS A 1 86 ? -9.388 5.799 0.251 1.00 93.56 86 HIS A O 1
ATOM 686 N N . HIS A 1 87 ? -10.779 5.280 1.934 1.00 93.00 87 HIS A N 1
ATOM 687 C CA . HIS A 1 87 ? -9.776 4.525 2.690 1.00 93.00 87 HIS A CA 1
ATOM 688 C C . HIS A 1 87 ? -9.354 3.232 1.975 1.00 93.00 87 HIS A C 1
ATOM 690 O O . HIS A 1 87 ? -8.161 2.957 1.864 1.00 93.00 87 HIS A O 1
ATOM 696 N N . ASP A 1 88 ? -10.307 2.487 1.404 1.00 94.38 88 ASP A N 1
ATOM 697 C CA . ASP A 1 88 ? -10.012 1.308 0.578 1.00 94.38 88 ASP A CA 1
ATOM 698 C C . ASP A 1 88 ? -9.239 1.678 -0.686 1.00 94.38 88 ASP A C 1
ATOM 700 O O . ASP A 1 88 ? -8.274 1.008 -1.056 1.00 94.38 88 ASP A O 1
ATOM 704 N N . ALA A 1 89 ? -9.648 2.770 -1.340 1.00 96.81 89 ALA A N 1
ATOM 705 C CA . ALA A 1 89 ? -8.961 3.282 -2.516 1.00 96.81 89 ALA A CA 1
ATOM 706 C C . ALA A 1 89 ? -7.501 3.622 -2.191 1.00 96.81 89 ALA A C 1
ATOM 708 O O . ALA A 1 89 ? -6.612 3.249 -2.953 1.00 96.81 89 ALA A O 1
ATOM 709 N N . LEU A 1 90 ? -7.245 4.271 -1.050 1.00 96.25 90 LEU A N 1
ATOM 710 C CA . LEU A 1 90 ? -5.893 4.583 -0.594 1.00 96.25 90 LEU A CA 1
ATOM 711 C C . LEU A 1 90 ? -5.089 3.312 -0.285 1.00 96.25 90 LEU A C 1
ATOM 713 O O . LEU A 1 90 ? -3.949 3.207 -0.729 1.00 96.25 90 LEU A O 1
ATOM 717 N N . GLY A 1 91 ? -5.682 2.319 0.387 1.00 96.44 91 GLY A N 1
ATOM 718 C CA . GLY A 1 91 ? -5.031 1.032 0.654 1.00 96.44 91 GLY A CA 1
ATOM 719 C C . GLY A 1 91 ? -4.614 0.284 -0.618 1.00 96.44 91 GLY A C 1
ATOM 720 O O . GLY A 1 91 ? -3.476 -0.171 -0.719 1.00 96.44 91 GLY A O 1
ATOM 721 N N . LEU A 1 92 ? -5.478 0.218 -1.639 1.00 97.12 92 LEU A N 1
ATOM 722 C CA . LEU A 1 92 ? -5.101 -0.340 -2.946 1.00 97.12 92 LEU A CA 1
ATOM 723 C C . LEU A 1 92 ? -4.091 0.537 -3.697 1.00 97.12 92 LEU A C 1
ATOM 725 O O . LEU A 1 92 ? -3.227 0.018 -4.406 1.00 97.12 92 LEU A O 1
ATOM 729 N N . GLN A 1 93 ? -4.161 1.858 -3.534 1.00 97.94 93 GLN A N 1
ATOM 730 C CA . GLN A 1 93 ? -3.215 2.785 -4.148 1.00 97.94 93 GLN A CA 1
ATOM 731 C C . GLN A 1 93 ? -1.781 2.562 -3.636 1.00 97.94 93 GLN A C 1
ATOM 733 O O . GLN A 1 93 ? -0.845 2.692 -4.430 1.00 97.94 93 GLN A O 1
ATOM 738 N N . ILE A 1 94 ? -1.595 2.152 -2.371 1.00 98.31 94 ILE A N 1
ATOM 739 C CA . ILE A 1 94 ? -0.288 1.718 -1.841 1.00 98.31 94 ILE A CA 1
ATOM 740 C C . ILE A 1 94 ? 0.295 0.582 -2.689 1.00 98.31 94 ILE A C 1
ATOM 742 O O . ILE A 1 94 ? 1.458 0.648 -3.099 1.00 98.31 94 ILE A O 1
ATOM 746 N N . TRP A 1 95 ? -0.506 -0.435 -3.011 1.00 98.12 95 TRP A N 1
ATOM 747 C CA . TRP A 1 95 ? -0.061 -1.572 -3.820 1.00 98.12 95 TRP A CA 1
ATOM 748 C C . TRP A 1 95 ? 0.185 -1.200 -5.283 1.00 98.12 95 TRP A C 1
ATOM 750 O O . TRP A 1 95 ? 1.187 -1.623 -5.854 1.00 98.12 95 TRP A O 1
ATOM 760 N N . VAL A 1 96 ? -0.643 -0.329 -5.874 1.00 98.06 96 VAL A N 1
ATOM 761 C CA . VAL A 1 96 ? -0.398 0.223 -7.223 1.00 98.06 96 VAL A CA 1
ATOM 762 C C . VAL A 1 96 ? 0.957 0.932 -7.288 1.00 98.06 96 VAL A C 1
ATOM 764 O O . VAL A 1 96 ? 1.730 0.724 -8.226 1.00 98.06 96 VAL A O 1
ATOM 767 N N . CYS A 1 97 ? 1.257 1.780 -6.301 1.00 98.12 97 CYS A N 1
ATOM 768 C CA . CYS A 1 97 ? 2.543 2.466 -6.198 1.00 98.12 97 CYS A CA 1
ATOM 769 C C . CYS A 1 97 ? 3.696 1.473 -6.000 1.00 98.12 97 CYS A C 1
ATOM 771 O O . CYS A 1 97 ? 4.713 1.588 -6.679 1.00 98.12 97 CYS A O 1
ATOM 773 N N . SER A 1 98 ? 3.501 0.466 -5.149 1.00 98.06 98 SER A N 1
ATOM 774 C CA . SER A 1 98 ? 4.488 -0.581 -4.870 1.00 98.06 98 SER A CA 1
ATOM 775 C C . SER A 1 98 ? 4.844 -1.390 -6.121 1.00 98.06 98 SER A C 1
ATOM 777 O O . SER A 1 98 ? 6.018 -1.513 -6.450 1.00 98.06 98 SER A O 1
ATOM 779 N N . LEU A 1 99 ? 3.855 -1.855 -6.890 1.00 97.38 99 LEU A N 1
ATOM 780 C CA . LEU A 1 99 ? 4.085 -2.587 -8.141 1.00 97.38 99 LEU A CA 1
ATOM 781 C C . LEU A 1 99 ? 4.833 -1.744 -9.182 1.00 97.38 99 LEU A C 1
ATOM 783 O O . LEU A 1 99 ? 5.758 -2.223 -9.833 1.00 97.38 99 LEU A O 1
ATOM 787 N N . ARG A 1 100 ? 4.479 -0.460 -9.320 1.00 95.75 100 ARG A N 1
ATOM 788 C CA . ARG A 1 100 ? 5.191 0.461 -10.225 1.00 95.75 100 ARG A CA 1
ATOM 789 C C . ARG A 1 100 ? 6.644 0.671 -9.804 1.00 95.75 100 ARG A C 1
ATOM 791 O O . ARG A 1 100 ? 7.511 0.742 -10.667 1.00 95.75 100 ARG A O 1
ATOM 798 N N . CYS A 1 101 ? 6.899 0.788 -8.503 1.00 97.00 101 CYS A N 1
ATOM 799 C CA . CYS A 1 101 ? 8.248 0.933 -7.964 1.00 97.00 101 CYS A CA 1
ATOM 800 C C . CYS A 1 101 ? 9.080 -0.347 -8.116 1.00 97.00 101 CYS A C 1
ATOM 802 O O . CYS A 1 101 ? 10.270 -0.244 -8.391 1.00 97.00 101 CYS A O 1
ATOM 804 N N . ALA A 1 102 ? 8.471 -1.528 -7.983 1.00 95.94 102 ALA A N 1
ATOM 805 C CA . ALA A 1 102 ? 9.151 -2.808 -8.188 1.00 95.94 102 ALA A CA 1
ATOM 806 C C . ALA A 1 102 ? 9.476 -3.059 -9.673 1.00 95.94 102 ALA A C 1
ATOM 808 O O . ALA A 1 102 ? 10.529 -3.596 -10.003 1.00 95.94 102 ALA A O 1
ATOM 809 N N . GLY A 1 103 ? 8.596 -2.624 -10.582 1.00 93.50 103 GLY A N 1
ATOM 810 C CA . GLY A 1 103 ? 8.773 -2.779 -12.028 1.00 93.50 103 GLY A CA 1
ATOM 811 C C . GLY A 1 103 ? 9.697 -1.756 -12.705 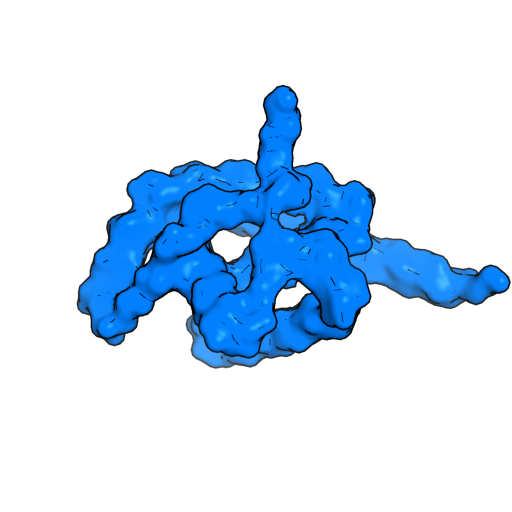1.00 93.50 103 GLY A C 1
ATOM 812 O O . GLY A 1 103 ? 10.058 -1.951 -13.864 1.00 93.50 103 GLY A O 1
ATOM 813 N N . ASP A 1 104 ? 10.075 -0.662 -12.032 1.00 93.19 104 ASP A N 1
ATOM 814 C CA . ASP A 1 104 ? 10.944 0.385 -12.591 1.00 93.19 104 ASP A CA 1
ATOM 815 C C . ASP A 1 104 ? 12.060 0.756 -11.600 1.00 93.19 104 ASP A C 1
ATOM 817 O O . ASP A 1 104 ? 11.798 1.480 -10.634 1.00 93.19 104 ASP A O 1
ATOM 821 N N . PRO A 1 105 ? 13.323 0.353 -11.853 1.00 92.19 105 PRO A N 1
ATOM 822 C CA . PRO A 1 105 ? 14.454 0.662 -10.975 1.00 92.19 105 PRO A CA 1
ATOM 823 C C . PRO A 1 105 ? 14.615 2.157 -10.669 1.00 92.19 105 PRO A C 1
ATOM 825 O O . PRO A 1 105 ? 15.045 2.531 -9.581 1.00 92.19 105 PRO A O 1
ATOM 828 N N . ALA A 1 106 ? 14.206 3.042 -11.588 1.00 93.56 106 ALA A N 1
ATOM 829 C CA . ALA A 1 106 ? 14.263 4.490 -11.375 1.00 93.56 106 ALA A CA 1
ATOM 830 C C . ALA A 1 106 ? 13.288 4.998 -10.290 1.00 93.56 106 ALA A C 1
ATOM 832 O O . ALA A 1 106 ? 13.360 6.161 -9.887 1.00 93.56 106 ALA A O 1
ATOM 833 N N . LEU A 1 107 ? 12.345 4.161 -9.850 1.00 95.62 107 LEU A N 1
ATOM 834 C CA . LEU A 1 107 ? 11.353 4.459 -8.820 1.00 95.62 107 LEU A CA 1
ATOM 835 C C . LEU A 1 107 ? 11.586 3.665 -7.526 1.00 95.62 107 LEU A C 1
ATOM 837 O O . LEU A 1 107 ? 10.839 3.873 -6.570 1.00 95.62 107 LEU A O 1
ATOM 841 N N . GLN A 1 108 ? 12.606 2.803 -7.463 1.00 94.69 108 GLN A N 1
ATOM 842 C CA . GLN A 1 108 ? 12.833 1.900 -6.331 1.00 94.69 108 GLN A CA 1
ATOM 843 C C . GLN A 1 108 ? 12.978 2.649 -4.997 1.00 94.69 108 GLN A C 1
ATOM 845 O O . GLN A 1 108 ? 12.266 2.340 -4.044 1.00 94.69 108 GLN A O 1
ATOM 850 N N . GLU A 1 109 ? 13.803 3.700 -4.954 1.00 95.62 109 GLU A N 1
ATOM 851 C CA . GLU A 1 109 ? 13.992 4.550 -3.762 1.00 95.62 109 GLU A CA 1
ATOM 852 C C . GLU A 1 109 ? 12.680 5.154 -3.244 1.00 95.62 109 GLU A C 1
ATOM 854 O O . GLU A 1 109 ? 12.490 5.369 -2.049 1.00 95.62 109 GLU A O 1
ATOM 859 N N . ARG A 1 110 ? 11.721 5.396 -4.140 1.00 97.19 110 ARG A N 1
ATOM 860 C CA . ARG A 1 110 ? 10.406 5.929 -3.769 1.00 97.19 110 ARG A CA 1
ATOM 861 C C . ARG A 1 110 ? 9.514 4.858 -3.170 1.00 97.19 110 ARG A C 1
ATOM 863 O O . ARG A 1 110 ? 8.729 5.170 -2.285 1.00 97.19 110 ARG A O 1
ATOM 870 N N . GLY A 1 111 ? 9.657 3.612 -3.616 1.00 97.31 111 GLY A N 1
ATOM 871 C CA . GLY A 1 111 ? 9.037 2.468 -2.956 1.00 97.31 111 GLY A CA 1
ATOM 872 C C . GLY A 1 111 ? 9.575 2.300 -1.535 1.00 97.31 111 GLY A C 1
ATOM 873 O O . GLY A 1 111 ? 8.791 2.200 -0.596 1.00 97.31 111 GLY A O 1
ATOM 874 N N . VAL A 1 112 ? 10.897 2.394 -1.349 1.00 97.50 112 VAL A N 1
ATOM 875 C CA . VAL A 1 112 ? 11.522 2.379 -0.013 1.00 97.50 112 VAL A CA 1
ATOM 876 C C . VAL A 1 112 ? 10.981 3.515 0.860 1.00 97.50 112 VAL A C 1
ATOM 878 O O . VAL A 1 112 ? 10.585 3.273 1.999 1.00 97.50 112 VAL A O 1
ATOM 881 N N . ALA A 1 113 ? 10.911 4.742 0.333 1.00 97.56 113 ALA A N 1
ATOM 882 C CA . ALA A 1 113 ? 10.362 5.888 1.059 1.00 97.56 113 ALA A CA 1
ATOM 883 C C . ALA A 1 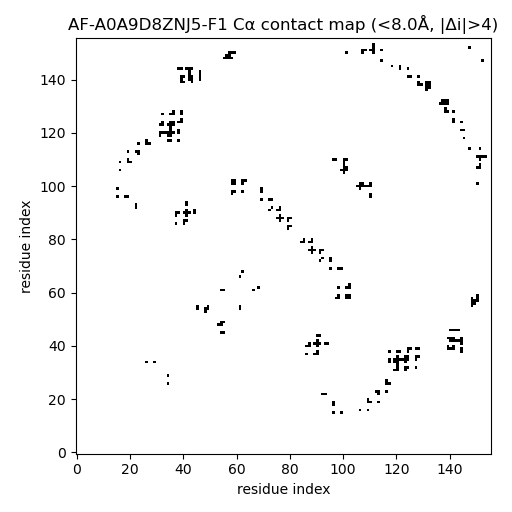113 ? 8.882 5.691 1.437 1.00 97.56 113 ALA A C 1
ATOM 885 O O . ALA A 1 113 ? 8.509 5.933 2.582 1.00 97.56 113 ALA A O 1
ATOM 886 N N . LEU A 1 114 ? 8.054 5.188 0.515 1.00 98.25 114 LEU A N 1
ATOM 887 C CA . LEU A 1 114 ? 6.643 4.880 0.760 1.00 98.25 114 LEU A CA 1
ATOM 888 C C . LEU A 1 114 ? 6.463 3.906 1.930 1.00 98.25 114 LEU A C 1
ATOM 890 O O . LEU A 1 114 ? 5.680 4.164 2.845 1.00 98.25 114 LEU A O 1
ATOM 894 N N . TRP A 1 115 ? 7.201 2.798 1.922 1.00 97.62 115 TRP A N 1
ATOM 895 C CA . TRP A 1 115 ? 7.104 1.789 2.977 1.00 97.62 115 TRP A CA 1
ATOM 896 C C . TRP A 1 115 ? 7.752 2.238 4.291 1.00 97.62 115 TRP A C 1
ATOM 898 O O . TRP A 1 115 ? 7.283 1.858 5.365 1.00 97.62 115 TRP A O 1
ATOM 908 N N . ALA A 1 116 ? 8.773 3.097 4.236 1.00 96.88 116 ALA A N 1
ATOM 909 C CA . ALA A 1 116 ? 9.326 3.742 5.423 1.00 96.88 116 ALA A CA 1
ATOM 910 C C . ALA A 1 116 ? 8.303 4.663 6.107 1.00 96.88 116 ALA A C 1
ATOM 912 O O . ALA A 1 116 ? 8.201 4.630 7.333 1.00 96.88 116 ALA A O 1
ATOM 913 N N . GLU A 1 117 ? 7.512 5.421 5.341 1.00 97.69 117 GLU A N 1
ATOM 914 C CA . GLU A 1 117 ? 6.423 6.236 5.893 1.00 97.69 117 GLU A CA 1
ATOM 915 C C . GLU A 1 117 ? 5.321 5.370 6.506 1.00 97.69 117 GLU A C 1
ATOM 917 O O . GLU A 1 117 ? 4.899 5.627 7.629 1.00 97.69 117 GLU A O 1
ATOM 922 N N . LEU A 1 118 ? 4.894 4.293 5.836 1.00 97.81 118 LEU A N 1
ATOM 923 C CA . LEU A 1 118 ? 3.889 3.372 6.388 1.00 97.81 118 LEU A CA 1
ATOM 924 C C . LEU A 1 118 ? 4.336 2.738 7.713 1.00 97.81 118 LEU A C 1
ATOM 926 O O . LEU A 1 118 ? 3.514 2.503 8.603 1.00 97.81 118 LEU A O 1
ATOM 930 N N . LYS A 1 119 ? 5.644 2.512 7.884 1.00 97.06 119 LYS A N 1
ATOM 931 C CA . LYS A 1 119 ? 6.216 1.883 9.080 1.00 97.06 119 LYS A CA 1
ATOM 932 C C . LYS A 1 119 ? 5.830 2.598 10.379 1.00 97.06 119 LYS A C 1
ATOM 934 O O . LYS A 1 119 ? 5.632 1.938 11.398 1.00 97.06 119 LYS A O 1
ATOM 939 N N . ARG A 1 120 ? 5.665 3.927 10.372 1.00 96.62 120 ARG A N 1
ATOM 940 C CA . ARG A 1 120 ? 5.297 4.679 11.590 1.00 96.62 120 ARG A CA 1
ATOM 941 C C . ARG A 1 120 ? 3.896 4.345 12.117 1.00 96.62 120 ARG A C 1
ATOM 943 O O . ARG A 1 120 ? 3.627 4.557 13.298 1.00 96.62 120 ARG A O 1
ATOM 950 N N . GLY A 1 121 ? 3.031 3.787 11.266 1.00 97.50 121 GLY A N 1
ATOM 951 C CA . GLY A 1 121 ? 1.693 3.324 11.627 1.00 97.50 121 GLY A CA 1
ATOM 952 C C . GLY A 1 121 ? 1.632 1.910 12.210 1.00 97.50 121 GLY A C 1
ATOM 953 O O . GLY A 1 121 ? 0.598 1.539 12.757 1.00 97.50 121 GLY A O 1
ATOM 954 N N . GLN A 1 122 ? 2.713 1.119 12.154 1.00 96.88 122 GLN A N 1
ATOM 955 C CA . GLN A 1 122 ? 2.699 -0.308 12.529 1.00 96.88 122 GLN A CA 1
ATOM 956 C C . GLN A 1 122 ? 2.134 -0.568 13.930 1.00 96.88 122 GLN A C 1
ATOM 958 O O . GLN A 1 122 ? 1.256 -1.411 14.106 1.00 96.88 122 GLN A O 1
ATOM 963 N N . LYS A 1 123 ? 2.563 0.216 14.927 1.00 97.56 123 LYS A N 1
ATOM 964 C CA . LYS A 1 123 ? 2.095 0.078 16.319 1.00 97.56 123 LYS A CA 1
ATOM 965 C C . LYS A 1 123 ? 0.606 0.405 16.517 1.00 97.56 123 LYS A C 1
ATOM 967 O O . LYS A 1 123 ? 0.065 0.137 17.583 1.00 97.56 123 LYS A O 1
ATOM 972 N N . HIS A 1 124 ? -0.044 0.997 15.516 1.00 98.12 124 HIS A N 1
ATOM 973 C CA . HIS A 1 124 ? -1.443 1.419 15.559 1.00 98.12 124 HIS A CA 1
ATOM 974 C C . HIS A 1 124 ? -2.382 0.496 14.767 1.00 98.12 124 HIS A C 1
ATOM 976 O O . HIS A 1 124 ? -3.596 0.651 14.864 1.00 98.12 124 HIS A O 1
ATOM 982 N N . VAL A 1 125 ? -1.855 -0.492 14.033 1.00 98.19 125 VAL A N 1
ATOM 983 C CA . VAL A 1 125 ? -2.651 -1.410 13.197 1.00 98.19 125 VAL A CA 1
ATOM 984 C C . VAL A 1 125 ? -3.686 -2.189 14.013 1.00 98.19 125 VAL A C 1
ATOM 986 O O . VAL A 1 125 ? -4.840 -2.284 13.602 1.00 98.19 125 VAL A O 1
ATOM 989 N N . ALA A 1 126 ? -3.301 -2.724 15.178 1.00 97.31 126 ALA A N 1
ATOM 990 C CA . ALA A 1 126 ? -4.213 -3.495 16.029 1.00 97.31 126 ALA A CA 1
ATOM 991 C C . ALA A 1 126 ? -5.410 -2.645 16.487 1.00 97.31 126 ALA A C 1
ATOM 993 O O . ALA A 1 126 ? -6.559 -3.047 16.326 1.00 97.31 126 ALA A O 1
ATOM 994 N N . ARG A 1 127 ? -5.141 -1.416 16.946 1.00 97.19 127 ARG A N 1
ATOM 995 C CA . ARG A 1 127 ? -6.183 -0.456 17.326 1.00 97.19 127 ARG A CA 1
ATOM 996 C C . ARG A 1 127 ? -7.060 -0.060 16.137 1.00 97.19 127 ARG A C 1
ATOM 998 O O . ARG A 1 127 ? -8.268 0.074 16.295 1.00 97.19 127 ARG A O 1
ATOM 1005 N N . ALA A 1 128 ? -6.478 0.117 14.950 1.00 97.06 128 ALA A N 1
ATOM 1006 C CA . ALA A 1 128 ? -7.244 0.425 13.745 1.00 9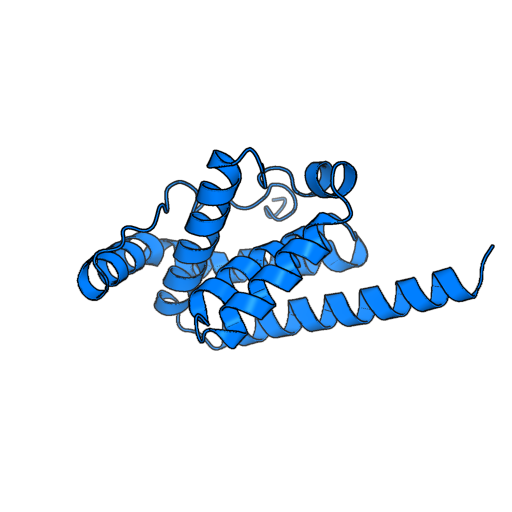7.06 128 ALA A CA 1
ATOM 1007 C C . ALA A 1 128 ? -8.216 -0.708 13.376 1.00 97.06 128 ALA A C 1
ATOM 1009 O O . ALA A 1 128 ? -9.372 -0.437 13.058 1.00 97.06 128 ALA A O 1
ATOM 1010 N N . ARG A 1 129 ? -7.783 -1.972 13.480 1.00 97.56 129 ARG A N 1
ATOM 1011 C CA . ARG A 1 129 ? -8.656 -3.145 13.304 1.00 97.56 129 ARG A CA 1
ATOM 1012 C C . ARG A 1 129 ? -9.816 -3.141 14.300 1.00 97.56 129 ARG A C 1
ATOM 1014 O O . ARG A 1 129 ? -10.960 -3.308 13.887 1.00 97.56 129 ARG A O 1
ATOM 1021 N N . GLU A 1 130 ? -9.533 -2.924 15.584 1.00 97.69 130 GLU A N 1
ATOM 1022 C CA . GLU A 1 130 ? -10.564 -2.857 16.630 1.00 97.69 130 GLU A CA 1
ATOM 1023 C C . GLU A 1 130 ? -11.581 -1.743 16.364 1.00 97.69 130 GLU A C 1
ATOM 1025 O O . 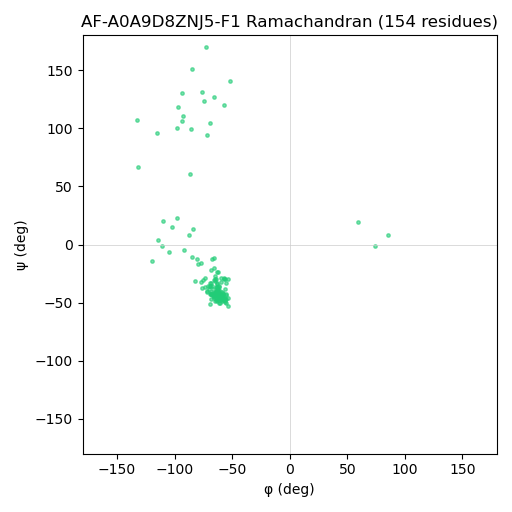GLU A 1 130 ? -12.785 -1.969 16.482 1.00 97.69 130 GLU A O 1
ATOM 1030 N N . LEU A 1 131 ? -11.112 -0.554 15.967 1.00 95.62 131 LEU A N 1
ATOM 1031 C CA . LEU A 1 131 ? -11.973 0.581 15.639 1.00 95.62 131 LEU A CA 1
ATOM 1032 C C . LEU A 1 131 ? -12.907 0.249 14.468 1.00 95.62 131 LEU A C 1
ATOM 1034 O O . LEU A 1 131 ? -14.118 0.404 14.596 1.00 95.62 131 LEU A O 1
ATOM 1038 N N . VAL A 1 132 ? -12.363 -0.267 13.360 1.00 95.38 132 VAL A N 1
ATOM 1039 C CA . VAL A 1 132 ? -13.162 -0.630 12.178 1.00 95.38 132 VAL A CA 1
ATOM 1040 C C . VAL A 1 132 ? -14.183 -1.714 12.517 1.00 95.38 132 VAL A C 1
ATOM 1042 O O . VAL A 1 132 ? -15.352 -1.576 12.153 1.00 95.38 132 VAL A O 1
ATOM 1045 N N . SER A 1 133 ? -13.786 -2.746 13.264 1.00 97.19 133 SER A N 1
ATOM 1046 C CA . SER A 1 133 ? -14.700 -3.803 13.710 1.00 97.19 133 SER A CA 1
ATOM 1047 C C . SER A 1 133 ? -15.820 -3.254 14.591 1.00 97.19 133 SER A C 1
ATOM 1049 O O . SER A 1 133 ? -16.986 -3.580 14.371 1.00 97.19 133 SER A O 1
ATOM 1051 N N . LYS A 1 134 ? -15.507 -2.351 15.525 1.00 96.69 134 LYS A N 1
ATOM 1052 C CA . LYS A 1 134 ? -16.505 -1.713 16.390 1.00 96.69 134 LYS A CA 1
ATOM 1053 C C . LYS A 1 134 ? -17.483 -0.821 15.619 1.00 96.69 134 LYS A C 1
ATOM 1055 O O . LYS A 1 134 ? -18.667 -0.813 15.939 1.00 96.69 134 LYS A O 1
ATOM 1060 N N . GLU A 1 135 ? -17.002 -0.051 14.646 1.00 94.31 135 GLU A N 1
ATOM 1061 C CA . GLU A 1 135 ? -17.820 0.933 13.922 1.00 94.31 135 GLU A CA 1
ATOM 1062 C C . GLU A 1 135 ? -18.643 0.321 12.786 1.00 94.31 135 GLU A C 1
ATOM 1064 O O . GLU A 1 135 ? -19.732 0.804 12.480 1.00 94.31 135 GLU A O 1
ATOM 1069 N N . THR A 1 136 ? -18.133 -0.737 12.155 1.00 93.31 136 THR A N 1
ATOM 1070 C CA . THR A 1 136 ? -18.721 -1.297 10.927 1.00 93.31 136 THR A CA 1
ATOM 1071 C C . THR A 1 136 ? -19.175 -2.748 11.064 1.00 93.31 136 THR A C 1
ATOM 1073 O O . THR A 1 136 ? -19.885 -3.247 10.194 1.00 93.31 136 THR A O 1
ATOM 1076 N N . GLY A 1 137 ? -18.751 -3.450 12.120 1.00 94.81 137 GLY A N 1
ATOM 1077 C CA . GLY A 1 137 ? -18.902 -4.901 12.249 1.00 94.81 137 GLY A CA 1
ATOM 1078 C C . GLY A 1 137 ? -17.944 -5.712 11.366 1.00 94.81 137 GLY A C 1
ATOM 1079 O O . GLY A 1 137 ? -17.973 -6.939 11.415 1.00 94.81 137 GLY A O 1
ATOM 1080 N N . PHE A 1 138 ? -17.097 -5.059 10.562 1.00 94.44 138 PHE A N 1
ATOM 1081 C CA . PHE A 1 138 ? -16.159 -5.716 9.656 1.00 94.44 138 PHE A CA 1
ATOM 1082 C C . PHE A 1 138 ? -14.786 -5.909 10.299 1.00 94.44 138 PHE A C 1
ATOM 1084 O O . PHE A 1 138 ? -14.193 -4.963 10.813 1.00 94.44 138 PHE A O 1
ATOM 1091 N N . ASP A 1 139 ? -14.252 -7.126 10.227 1.00 95.62 139 ASP A N 1
ATOM 1092 C CA . ASP A 1 139 ? -12.937 -7.434 10.780 1.00 95.62 139 ASP A CA 1
ATOM 1093 C C . ASP A 1 139 ? -11.842 -7.377 9.705 1.00 95.62 139 ASP A C 1
ATOM 1095 O O . ASP A 1 139 ? -11.855 -8.136 8.732 1.00 95.62 139 ASP A O 1
ATOM 1099 N N . LEU A 1 140 ? -10.876 -6.472 9.886 1.00 97.12 140 LEU A N 1
ATOM 1100 C CA . LEU A 1 140 ? -9.730 -6.364 8.988 1.00 97.12 140 LEU A CA 1
ATOM 1101 C C . LEU A 1 140 ? -8.749 -7.516 9.233 1.00 97.12 140 LEU A C 1
ATOM 1103 O O . LEU A 1 140 ? -8.188 -7.673 10.318 1.00 97.12 140 LEU A O 1
ATOM 1107 N N . ASP A 1 141 ? -8.465 -8.270 8.175 1.00 97.81 141 ASP A N 1
ATOM 1108 C CA . ASP A 1 141 ? -7.363 -9.235 8.154 1.00 97.81 141 ASP A CA 1
ATOM 1109 C C . ASP A 1 141 ? -6.011 -8.503 8.096 1.00 97.81 141 ASP A C 1
ATOM 1111 O O . ASP A 1 141 ? -5.529 -8.139 7.028 1.00 97.81 141 ASP A O 1
ATOM 1115 N N . VAL A 1 142 ? -5.402 -8.279 9.260 1.00 97.69 142 VAL A N 1
ATOM 1116 C CA . VAL A 1 142 ? -4.134 -7.537 9.408 1.00 97.69 142 VAL A CA 1
ATOM 1117 C C . VAL A 1 142 ? -2.917 -8.439 9.628 1.00 97.69 142 VAL A C 1
ATOM 1119 O O . VAL A 1 142 ? -1.864 -7.961 10.048 1.00 97.69 142 VAL A O 1
ATOM 1122 N N . THR A 1 143 ? -3.037 -9.743 9.365 1.00 96.75 143 THR A N 1
ATOM 1123 C CA . THR A 1 143 ? -1.993 -10.737 9.689 1.00 96.75 143 THR A CA 1
ATOM 1124 C C . THR A 1 143 ? -0.630 -10.429 9.061 1.00 96.75 143 THR A C 1
ATOM 1126 O O . THR A 1 143 ? 0.393 -10.731 9.666 1.00 96.75 143 THR A O 1
ATOM 1129 N N . MET A 1 144 ? -0.609 -9.759 7.904 1.00 93.94 144 MET A N 1
ATOM 1130 C CA . MET A 1 144 ? 0.609 -9.391 7.170 1.00 93.94 144 MET A CA 1
ATOM 1131 C C . MET A 1 144 ? 0.899 -7.882 7.199 1.00 93.94 144 MET A C 1
ATOM 1133 O O . MET A 1 144 ? 1.602 -7.358 6.336 1.00 93.94 144 MET A O 1
ATOM 1137 N N . ALA A 1 145 ? 0.345 -7.136 8.158 1.00 95.38 145 ALA A N 1
ATOM 1138 C CA . ALA A 1 145 ? 0.486 -5.677 8.181 1.00 95.38 145 ALA A CA 1
ATOM 1139 C C . ALA A 1 145 ? 1.912 -5.183 8.465 1.00 95.38 145 ALA A C 1
ATOM 1141 O O . ALA A 1 145 ? 2.257 -4.059 8.107 1.00 95.38 145 ALA A O 1
ATOM 1142 N N . ASN A 1 146 ? 2.754 -6.016 9.077 1.00 93.19 146 ASN A N 1
ATOM 1143 C CA . ASN A 1 146 ? 4.160 -5.691 9.320 1.00 93.19 146 ASN A CA 1
ATOM 1144 C C . ASN A 1 146 ? 5.092 -6.160 8.190 1.00 93.19 146 ASN A C 1
ATOM 1146 O O . ASN A 1 146 ? 6.280 -5.834 8.209 1.00 93.19 146 ASN A O 1
ATOM 1150 N N . ASP A 1 147 ? 4.559 -6.872 7.196 1.00 94.31 147 ASP A N 1
ATOM 1151 C CA . ASP A 1 147 ? 5.343 -7.490 6.134 1.00 94.31 147 ASP A CA 1
ATOM 1152 C C . ASP A 1 147 ? 5.597 -6.487 5.009 1.00 94.31 147 ASP A C 1
ATOM 1154 O O . ASP A 1 147 ? 4.761 -6.286 4.123 1.00 94.31 147 ASP A O 1
ATOM 1158 N N . VAL A 1 148 ? 6.786 -5.889 5.018 1.00 94.00 148 VAL A N 1
ATOM 1159 C CA . VAL A 1 148 ? 7.269 -5.033 3.928 1.00 94.00 148 VAL A CA 1
ATOM 1160 C C . VAL A 1 148 ? 7.720 -5.911 2.749 1.00 94.00 148 VAL A C 1
ATOM 1162 O O . VAL A 1 148 ? 8.503 -6.841 2.979 1.00 94.00 148 VAL A O 1
ATOM 1165 N N . PRO A 1 149 ? 7.286 -5.634 1.500 1.00 94.44 149 PRO A N 1
ATOM 1166 C CA . PRO A 1 149 ? 7.785 -6.325 0.311 1.00 94.44 149 PRO A CA 1
ATOM 1167 C C . PRO A 1 149 ? 9.312 -6.302 0.241 1.00 94.44 149 PRO A C 1
ATOM 1169 O O . PRO A 1 149 ? 9.937 -5.292 0.579 1.00 94.44 149 PRO A O 1
ATOM 1172 N N . VAL A 1 150 ? 9.911 -7.414 -0.183 1.00 93.31 150 VAL A N 1
ATOM 1173 C CA . VAL A 1 150 ? 11.367 -7.635 -0.127 1.00 93.31 150 VAL A CA 1
ATOM 1174 C C . VAL A 1 150 ? 12.162 -6.560 -0.873 1.00 93.31 150 VAL A C 1
ATOM 1176 O O . VAL A 1 150 ? 13.262 -6.201 -0.459 1.00 93.31 150 VAL A O 1
ATOM 1179 N N . GLU A 1 151 ? 11.581 -5.976 -1.920 1.00 93.94 151 GLU A N 1
ATOM 1180 C CA . GLU A 1 151 ? 12.167 -4.904 -2.728 1.00 93.94 151 GLU A CA 1
ATOM 1181 C C . GLU A 1 151 ? 12.386 -3.602 -1.957 1.00 93.94 151 GLU A C 1
ATOM 1183 O O . GLU A 1 151 ? 13.246 -2.799 -2.332 1.00 93.94 151 GLU A O 1
ATOM 1188 N N . PHE A 1 152 ? 11.583 -3.376 -0.914 1.00 95.19 152 PHE A N 1
ATOM 1189 C CA . PHE A 1 152 ? 11.510 -2.113 -0.179 1.00 95.19 152 PHE A CA 1
ATOM 1190 C C . PHE A 1 152 ? 11.984 -2.229 1.267 1.00 95.19 152 PHE A C 1
ATOM 1192 O O . PHE A 1 152 ? 11.945 -1.252 2.019 1.00 95.19 152 PHE A O 1
ATOM 1199 N N . GLN A 1 153 ? 12.466 -3.404 1.666 1.00 90.94 153 GLN A N 1
ATOM 1200 C CA . GLN A 1 153 ? 13.189 -3.556 2.918 1.00 90.94 153 GLN A CA 1
ATOM 1201 C C . GLN A 1 153 ? 14.505 -2.775 2.815 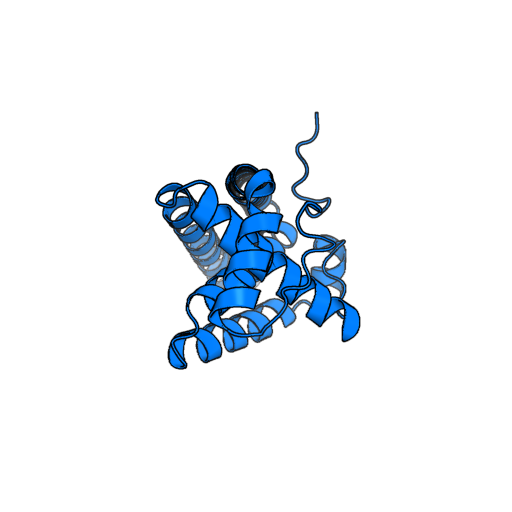1.00 90.94 153 GLN A C 1
ATOM 1203 O O . GLN A 1 153 ? 15.271 -2.947 1.864 1.00 90.94 153 GLN A O 1
ATOM 1208 N N . LYS A 1 154 ? 14.773 -1.883 3.780 1.00 74.12 154 LYS A N 1
ATOM 1209 C CA . LYS A 1 154 ? 16.062 -1.181 3.842 1.00 74.12 154 LYS A CA 1
ATOM 1210 C C . LYS A 1 154 ? 17.172 -2.227 3.919 1.00 74.12 154 LYS A C 1
ATOM 1212 O O . LYS A 1 154 ? 17.211 -2.998 4.874 1.00 74.12 154 LYS A O 1
ATOM 1217 N N . ARG A 1 155 ? 18.071 -2.227 2.934 1.00 59.44 155 ARG A N 1
ATOM 1218 C CA . ARG A 1 155 ? 19.329 -2.970 3.016 1.00 59.44 155 ARG A CA 1
ATOM 1219 C C . ARG A 1 155 ? 20.190 -2.266 4.065 1.00 59.44 155 ARG A C 1
ATOM 1221 O O . ARG A 1 155 ? 20.623 -1.141 3.831 1.00 59.44 155 ARG A O 1
ATOM 1228 N N . THR A 1 156 ? 20.296 -2.866 5.246 1.00 44.94 156 THR A N 1
ATOM 1229 C CA . THR A 1 156 ? 21.282 -2.503 6.276 1.00 44.94 156 THR A CA 1
ATOM 1230 C C . THR A 1 156 ? 22.679 -2.887 5.839 1.00 44.94 156 THR A C 1
ATOM 1232 O O . THR A 1 156 ? 22.796 -3.977 5.234 1.00 44.94 156 THR A O 1
#

Secondary structure (DSSP, 8-state):
--HHHHHHHHHHHHHHHHHHHHHHHHHHHS-HHHHHHHHHHHHHHHHHHHHTT---SSHHHHHHH-TTHHHHHHHHHHHHHHTT-HHHHHHHHHHHHHHHHHH-GGGHHHHHHHHHHHHTTGGGHHHHHHHHHHHHSPPP--TTTT---GGGS---

pLDDT: mean 92.89, std 10.54, range [44.94, 98.31]

Mean predicted aligned error: 4.18 Å